Protein AF-A0A248VQ86-F1 (afdb_monomer_lite)

Secondary structure (DSSP, 8-state):
---------------SS------TT-----S-EEHHHHHHHHHGGGPPPHHHHHHHHHTT-EESPPEEETTEEEE-TT-EE--HHHHHHHTT----

Organism: NCBI:txid2026199

Sequence (96 aa):
MDAVDETRTKAPRERELSVPVLPESAKRRPKLIPIAVWAEETFGDYAPPVRTIRSWIRAGKIYPMPVKIGRSYYVKPDAEYVDPLVQRFRRSIGRY

pLDDT: mean 73.41, std 17.45, range [40.91, 92.62]

Foldseek 3Di:
DDDDDPPDDDDDDPPVPPPPPPPPPVPVQPQKDFQQVLQCVVVNPNRDDPVVSVVCLVVVQKPPRWDDDPPTTIDGSPIDGHDPVVVVVVVPPPDD

InterPro domains:
  IPR009061 Putative DNA-binding domain superfamily [SSF46955] (32-93)
  IPR012884 Excisionase-like [PF07825] (38-84)
  IPR038137 Excisionase-like superfamily [G3DSA:1.10.1660.20] (32-85)

Structure (mmCIF, N/CA/C/O backbone):
data_AF-A0A248VQ86-F1
#
_entry.id   AF-A0A248VQ86-F1
#
loop_
_atom_site.group_PDB
_atom_site.id
_atom_site.type_symbol
_atom_site.label_atom_id
_atom_site.label_alt_id
_atom_site.label_comp_id
_atom_site.label_asym_id
_atom_site.label_entity_id
_atom_site.label_seq_id
_atom_site.pdbx_PDB_ins_code
_atom_site.Cartn_x
_atom_site.Cartn_y
_atom_site.Cartn_z
_atom_site.occupancy
_atom_site.B_iso_or_equiv
_atom_site.auth_seq_id
_atom_site.auth_comp_id
_atom_site.auth_asym_id
_atom_site.auth_atom_id
_atom_site.pdbx_PDB_model_num
ATOM 1 N N . MET A 1 1 ? 49.916 -29.398 62.912 1.00 46.09 1 MET A N 1
ATOM 2 C CA . MET A 1 1 ? 49.164 -28.227 62.413 1.00 46.09 1 MET A CA 1
ATOM 3 C C . MET A 1 1 ? 48.116 -28.764 61.464 1.00 46.09 1 MET A C 1
ATOM 5 O O . MET A 1 1 ? 48.253 -28.688 60.251 1.00 46.09 1 MET A O 1
ATOM 9 N N . ASP A 1 2 ? 47.126 -29.409 62.067 1.00 40.91 2 ASP A N 1
ATOM 10 C CA . ASP A 1 2 ? 45.883 -29.824 61.443 1.00 40.91 2 ASP A CA 1
ATOM 11 C C . ASP A 1 2 ? 45.003 -28.593 61.247 1.00 40.91 2 ASP A C 1
ATOM 13 O O . ASP A 1 2 ? 44.843 -27.814 62.185 1.00 40.91 2 ASP A O 1
ATOM 17 N N . ALA A 1 3 ? 44.451 -28.428 60.048 1.00 52.56 3 ALA A N 1
ATOM 18 C CA . ALA A 1 3 ? 43.085 -27.963 59.816 1.00 52.56 3 ALA A CA 1
ATOM 19 C C . ALA A 1 3 ? 42.870 -27.818 58.307 1.00 52.56 3 ALA A C 1
ATOM 21 O O . ALA A 1 3 ? 43.310 -26.867 57.669 1.00 52.56 3 ALA A O 1
ATOM 22 N N . VAL A 1 4 ? 42.211 -28.839 57.772 1.00 57.19 4 VAL A N 1
ATOM 23 C CA . VAL A 1 4 ? 41.260 -28.796 56.662 1.00 57.19 4 VAL A CA 1
ATOM 24 C C . VAL A 1 4 ? 40.716 -27.391 56.350 1.00 57.19 4 VAL A C 1
ATOM 26 O O . VAL A 1 4 ? 40.104 -26.763 57.205 1.00 57.19 4 VAL A O 1
ATOM 29 N N . ASP A 1 5 ? 40.854 -26.933 55.105 1.00 43.97 5 ASP A N 1
ATOM 30 C CA . ASP A 1 5 ? 39.922 -25.949 54.544 1.00 43.97 5 ASP A CA 1
ATOM 31 C C . ASP A 1 5 ? 39.487 -26.409 53.153 1.00 43.97 5 ASP A C 1
ATOM 33 O O . ASP A 1 5 ? 40.055 -26.106 52.102 1.00 43.97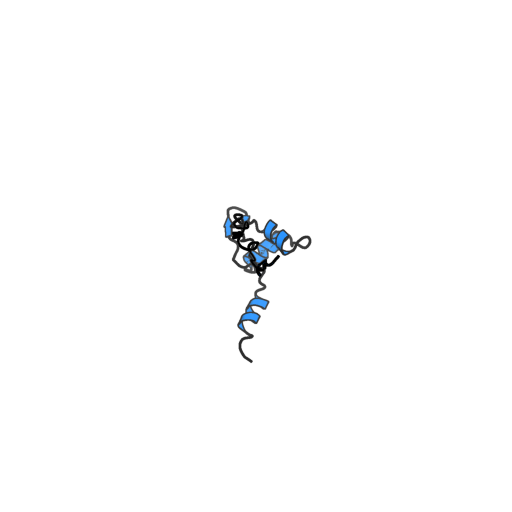 5 ASP A O 1
ATOM 37 N N . GLU A 1 6 ? 38.475 -27.265 53.204 1.00 55.16 6 GLU A N 1
ATOM 38 C CA . GLU A 1 6 ? 37.681 -27.731 52.088 1.00 55.16 6 GLU A CA 1
ATOM 39 C C . GLU A 1 6 ? 36.826 -26.568 51.572 1.00 55.16 6 GLU A C 1
ATOM 41 O O . GLU A 1 6 ? 35.671 -26.372 51.958 1.00 55.16 6 GLU A O 1
ATOM 46 N N . THR A 1 7 ? 37.387 -25.771 50.663 1.00 55.03 7 THR A N 1
ATOM 47 C CA . THR A 1 7 ? 36.629 -24.745 49.938 1.00 55.03 7 THR A CA 1
ATOM 48 C C . THR A 1 7 ? 35.841 -25.369 48.788 1.00 55.03 7 THR A C 1
ATOM 50 O O . THR A 1 7 ? 36.146 -25.253 47.607 1.00 55.03 7 THR A O 1
ATOM 53 N N . ARG A 1 8 ? 34.757 -26.036 49.185 1.00 46.97 8 ARG A N 1
ATOM 54 C CA . ARG A 1 8 ? 33.401 -25.826 48.665 1.00 46.97 8 ARG A CA 1
ATOM 55 C C . ARG A 1 8 ? 33.274 -25.580 47.151 1.00 46.97 8 ARG A C 1
ATOM 57 O O . ARG A 1 8 ? 33.214 -24.444 46.684 1.00 46.97 8 ARG A O 1
ATOM 64 N N . THR A 1 9 ? 33.003 -26.666 46.430 1.00 57.31 9 THR A N 1
ATOM 65 C CA . THR A 1 9 ? 32.142 -26.708 45.236 1.00 57.31 9 THR A CA 1
ATOM 66 C C . THR A 1 9 ? 31.056 -25.626 45.258 1.00 57.31 9 THR A C 1
ATOM 68 O O . THR A 1 9 ? 30.151 -25.673 46.098 1.00 57.31 9 THR A O 1
ATOM 71 N N . LYS A 1 10 ? 31.100 -24.684 44.301 1.00 52.44 10 LYS A N 1
ATOM 72 C CA . LYS A 1 10 ? 29.908 -23.951 43.841 1.00 52.44 10 LYS A CA 1
ATOM 73 C C . LYS A 1 10 ? 30.096 -23.238 42.488 1.00 52.44 10 LYS A C 1
ATOM 75 O O . LYS A 1 10 ? 30.120 -22.016 42.411 1.00 52.44 10 LYS A O 1
ATOM 80 N N . ALA A 1 11 ? 30.116 -23.995 41.396 1.00 54.88 11 ALA A N 1
ATOM 81 C CA . ALA A 1 11 ? 29.328 -23.577 40.228 1.00 54.88 11 ALA A CA 1
ATOM 82 C C . ALA A 1 11 ? 27.870 -24.044 40.454 1.00 54.88 11 ALA A C 1
ATOM 84 O O . ALA A 1 11 ? 27.664 -24.881 41.341 1.00 54.88 11 ALA A O 1
ATOM 85 N N . PRO A 1 12 ? 26.839 -23.615 39.701 1.00 55.25 12 PRO A N 1
ATOM 86 C CA . PRO A 1 12 ? 26.716 -22.549 38.690 1.00 55.25 12 PRO A CA 1
ATOM 87 C C . PRO A 1 12 ? 25.518 -21.617 39.007 1.00 55.25 12 PRO A C 1
ATOM 89 O O . PRO A 1 12 ? 24.621 -22.051 39.721 1.00 55.25 1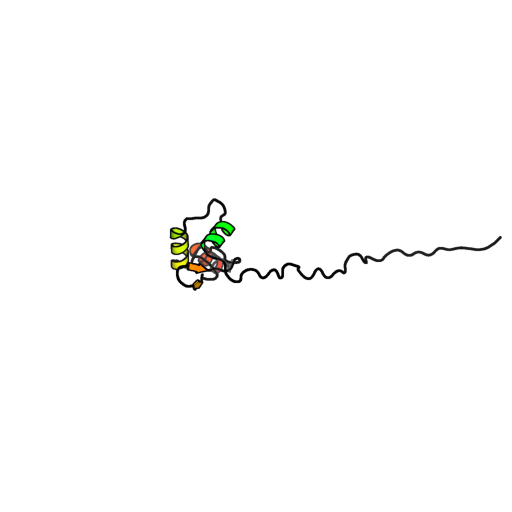2 PRO A O 1
ATOM 92 N N . ARG A 1 13 ? 25.411 -20.389 38.467 1.00 49.84 13 ARG A N 1
ATOM 93 C CA . ARG A 1 13 ? 24.092 -19.727 38.289 1.00 49.84 13 ARG A CA 1
ATOM 94 C C . ARG A 1 13 ? 24.102 -18.761 37.109 1.00 49.84 13 ARG A C 1
ATOM 96 O O . ARG A 1 13 ? 24.562 -17.631 37.226 1.00 49.84 13 ARG A O 1
ATOM 103 N N . GLU A 1 14 ? 23.515 -19.233 36.019 1.00 53.88 14 GLU A N 1
ATOM 104 C CA . GLU A 1 14 ? 23.047 -18.516 34.832 1.00 53.88 14 GLU A CA 1
ATOM 105 C C . GLU A 1 14 ? 22.074 -17.381 35.219 1.00 53.88 14 GLU A C 1
ATOM 107 O O . GLU A 1 14 ? 20.861 -17.474 35.054 1.00 53.88 14 GLU A O 1
ATOM 112 N N . ARG A 1 15 ? 22.586 -16.299 35.809 1.00 52.50 15 ARG A N 1
ATOM 113 C CA . ARG A 1 15 ? 21.811 -15.089 36.135 1.00 52.50 15 ARG A CA 1
ATOM 114 C C . ARG A 1 15 ? 22.069 -13.955 35.145 1.00 52.50 15 ARG A C 1
ATOM 116 O O . ARG A 1 15 ? 21.915 -12.793 35.493 1.00 52.50 15 ARG A O 1
ATOM 123 N N . GLU A 1 16 ? 22.435 -14.301 33.914 1.00 53.47 16 GLU A N 1
ATOM 124 C CA . GLU A 1 16 ? 22.516 -13.355 32.795 1.00 53.47 16 GLU A CA 1
ATOM 125 C C . GLU A 1 16 ? 21.289 -13.393 31.867 1.00 53.47 16 GLU A C 1
ATOM 127 O O . GLU A 1 16 ? 21.250 -12.687 30.868 1.00 53.47 16 GLU A O 1
ATOM 132 N N . LEU A 1 17 ? 20.244 -14.167 32.186 1.00 58.81 17 LEU A N 1
ATOM 133 C CA . LEU A 1 17 ? 19.076 -14.326 3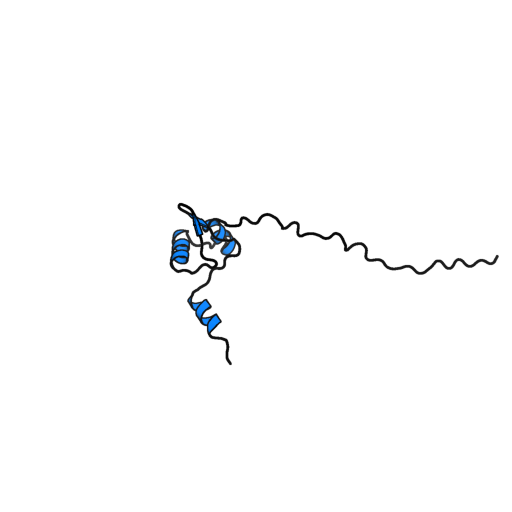1.307 1.00 58.81 17 LEU A CA 1
ATOM 134 C C . LEU A 1 17 ? 17.747 -14.101 32.038 1.00 58.81 17 LEU A C 1
ATOM 136 O O . LEU A 1 17 ? 16.862 -14.951 32.028 1.00 58.81 17 LEU A O 1
ATOM 140 N N . SER A 1 18 ? 17.577 -12.945 32.682 1.00 59.03 18 SER A N 1
ATOM 141 C CA . SER A 1 18 ? 16.238 -12.517 33.116 1.00 59.03 18 SER A CA 1
ATOM 142 C C . SER A 1 18 ? 16.069 -11.001 33.188 1.00 59.03 18 SER A C 1
ATOM 144 O O . SER A 1 18 ? 15.418 -10.490 34.099 1.00 59.03 18 SER A O 1
ATOM 146 N N . VAL A 1 19 ? 16.610 -10.261 32.220 1.00 60.41 19 VAL A N 1
ATOM 147 C CA . VAL A 1 19 ? 15.879 -9.062 31.804 1.00 60.41 19 VAL A CA 1
ATOM 148 C C . VAL A 1 19 ? 14.751 -9.601 30.929 1.00 60.41 19 VAL A C 1
ATOM 150 O O . VAL A 1 19 ? 15.054 -10.204 29.897 1.00 60.41 19 VAL A O 1
ATOM 153 N N . PRO A 1 20 ? 13.464 -9.470 31.299 1.00 58.75 20 PRO A N 1
ATOM 154 C CA . PRO A 1 20 ? 12.431 -9.605 30.297 1.00 58.75 20 PRO A CA 1
ATOM 155 C C . PRO A 1 20 ? 12.693 -8.455 29.330 1.00 58.75 20 PRO A C 1
ATOM 157 O O . PRO A 1 20 ? 12.319 -7.314 29.599 1.00 58.75 20 PRO A O 1
ATOM 160 N N . VAL A 1 21 ? 13.380 -8.736 28.220 1.00 58.06 21 VAL A N 1
ATOM 161 C CA . VAL A 1 21 ? 13.299 -7.901 27.027 1.00 58.06 21 VAL A CA 1
ATOM 162 C C . VAL A 1 21 ? 11.855 -8.064 26.568 1.00 58.06 21 VAL A C 1
ATOM 164 O O . VAL A 1 21 ? 11.530 -8.836 25.668 1.00 58.06 21 VAL A O 1
ATOM 167 N N . LEU A 1 22 ? 10.953 -7.374 27.275 1.00 52.25 22 LEU A N 1
ATOM 168 C CA . LEU A 1 22 ? 9.694 -6.919 26.730 1.00 52.25 22 LEU A CA 1
ATOM 169 C C . LEU A 1 22 ? 10.049 -6.428 25.335 1.00 52.25 22 LEU A C 1
ATOM 171 O O . LEU A 1 22 ? 11.043 -5.708 25.204 1.00 52.25 22 LEU A O 1
ATOM 175 N N . PRO A 1 23 ? 9.337 -6.855 24.285 1.00 57.84 23 PRO A N 1
ATOM 176 C CA . PRO A 1 23 ? 9.691 -6.399 22.966 1.00 57.84 23 PRO A CA 1
ATOM 177 C C . PRO A 1 23 ? 9.626 -4.870 22.995 1.00 57.84 23 PRO A C 1
ATOM 179 O O . PRO A 1 23 ? 8.544 -4.286 22.955 1.00 57.84 23 PRO A O 1
ATOM 182 N N . GLU A 1 24 ? 10.792 -4.222 22.936 1.00 53.72 24 GLU A N 1
ATOM 183 C CA . GLU A 1 24 ? 11.042 -2.801 22.619 1.00 53.72 24 GLU A CA 1
ATOM 184 C C . GLU A 1 24 ? 10.465 -2.423 21.223 1.00 53.72 24 GLU A C 1
ATOM 186 O O . GLU A 1 24 ? 10.737 -1.390 20.616 1.00 53.72 24 GLU A O 1
ATOM 191 N N . SER A 1 25 ? 9.659 -3.325 20.667 1.00 52.06 25 SER A N 1
ATOM 192 C CA . SER A 1 25 ? 8.993 -3.353 19.384 1.00 52.06 25 SER A CA 1
ATOM 193 C C . SER A 1 25 ? 7.468 -3.342 19.561 1.00 52.06 25 SER A C 1
ATOM 195 O O . SER A 1 25 ? 6.725 -3.721 18.665 1.00 52.06 25 SER A O 1
ATOM 197 N N . ALA A 1 26 ? 6.975 -2.818 20.686 1.00 53.34 26 ALA A N 1
ATOM 198 C CA . ALA A 1 26 ? 5.683 -2.133 20.721 1.00 53.34 26 ALA A CA 1
ATOM 199 C C . ALA A 1 26 ? 5.786 -0.712 20.123 1.00 53.34 26 ALA A C 1
ATOM 201 O O . ALA A 1 26 ? 4.929 0.140 20.372 1.00 53.34 26 ALA A O 1
ATOM 202 N N . LYS A 1 27 ? 6.827 -0.440 19.310 1.00 56.31 27 LYS A N 1
ATOM 203 C CA . LYS A 1 27 ? 6.822 0.644 18.324 1.00 56.31 27 LYS A CA 1
ATOM 204 C C . LYS A 1 27 ? 5.472 0.572 17.642 1.00 56.31 27 LYS A C 1
ATOM 206 O O . LYS A 1 27 ? 5.159 -0.437 17.014 1.00 56.31 27 LYS A O 1
ATOM 211 N N . ARG A 1 28 ? 4.656 1.603 17.855 1.00 60.81 28 ARG A N 1
ATOM 212 C CA . ARG A 1 28 ? 3.313 1.752 17.302 1.00 60.81 28 ARG A CA 1
ATOM 213 C C . ARG A 1 28 ? 3.443 1.685 15.787 1.00 60.81 28 ARG A C 1
ATOM 215 O O . ARG A 1 28 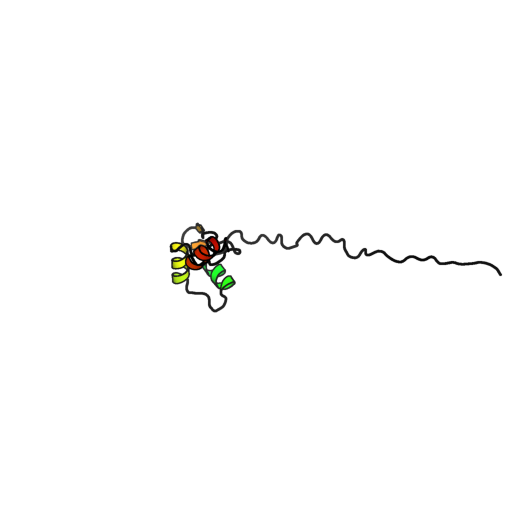? 3.588 2.721 15.145 1.00 60.81 28 ARG A O 1
ATOM 222 N N . ARG A 1 29 ? 3.478 0.475 15.221 1.00 60.19 29 ARG A N 1
ATOM 223 C CA . ARG A 1 29 ? 3.526 0.290 13.778 1.00 60.19 29 ARG A CA 1
ATOM 224 C C . ARG A 1 29 ? 2.322 1.062 13.261 1.00 60.19 29 ARG A C 1
ATOM 226 O O . ARG A 1 29 ? 1.225 0.855 13.799 1.00 60.19 29 ARG A O 1
ATOM 233 N N . PRO A 1 30 ? 2.520 2.025 12.346 1.00 62.72 30 PRO A N 1
ATOM 234 C CA . PRO A 1 30 ? 1.406 2.788 11.823 1.00 62.72 30 PRO A CA 1
ATOM 235 C C . PRO A 1 30 ? 0.366 1.776 11.365 1.00 62.72 30 PRO A C 1
ATOM 237 O O . PRO A 1 30 ? 0.666 0.862 10.598 1.00 62.72 30 PRO A O 1
ATOM 240 N N . LYS A 1 31 ? -0.844 1.886 11.924 1.00 75.12 31 LYS A N 1
ATOM 241 C CA . LYS A 1 31 ? -1.906 0.899 11.682 1.00 75.12 31 LYS A CA 1
ATOM 242 C C . LYS A 1 31 ? -2.190 0.764 10.184 1.00 75.12 31 LYS A C 1
ATOM 244 O O . LYS A 1 31 ? -2.691 -0.267 9.753 1.00 75.12 31 LYS A O 1
ATOM 249 N N . LEU A 1 32 ? -1.892 1.823 9.429 1.00 85.31 32 LEU A N 1
ATOM 250 C CA . LEU A 1 32 ? -2.095 1.970 8.003 1.00 85.31 32 LEU A CA 1
ATOM 251 C C . LEU A 1 32 ? -0.977 2.848 7.412 1.00 85.31 32 LEU A C 1
ATOM 253 O O . LEU A 1 32 ? -0.692 3.919 7.948 1.00 85.31 32 LEU A O 1
ATOM 257 N N . ILE A 1 33 ? -0.389 2.414 6.300 1.00 90.75 33 ILE A N 1
ATOM 258 C CA . ILE A 1 33 ? 0.586 3.145 5.484 1.00 90.75 33 ILE A CA 1
ATOM 259 C C . ILE A 1 33 ? -0.018 3.482 4.110 1.00 90.75 33 ILE A C 1
ATOM 261 O O . ILE A 1 33 ? -0.914 2.774 3.640 1.00 90.75 33 ILE A O 1
ATOM 265 N N . PRO A 1 34 ? 0.413 4.568 3.446 1.00 92.19 34 PRO A N 1
ATOM 266 C CA . PRO A 1 34 ? -0.022 4.861 2.084 1.00 92.19 34 PRO A CA 1
ATOM 267 C C . PRO A 1 34 ? 0.379 3.742 1.119 1.00 92.19 34 PRO A C 1
ATOM 269 O O . PRO A 1 34 ? 1.474 3.197 1.212 1.00 92.19 34 PRO A O 1
ATOM 272 N N . ILE A 1 35 ? -0.473 3.448 0.135 1.00 90.94 35 ILE A N 1
ATOM 273 C CA . ILE A 1 35 ? -0.223 2.348 -0.810 1.00 90.94 35 ILE A CA 1
ATOM 274 C C . ILE A 1 35 ? 1.058 2.523 -1.645 1.00 90.94 35 ILE A C 1
ATOM 276 O O . ILE A 1 35 ? 1.658 1.539 -2.057 1.00 90.94 35 ILE A O 1
ATOM 280 N N . ALA A 1 36 ? 1.466 3.769 -1.909 1.00 89.44 36 ALA A N 1
ATOM 281 C CA . ALA A 1 36 ? 2.708 4.053 -2.627 1.00 89.44 36 ALA A CA 1
ATOM 282 C C . ALA A 1 36 ? 3.923 3.615 -1.799 1.00 89.44 36 ALA A C 1
ATOM 284 O O . ALA A 1 36 ? 4.748 2.857 -2.289 1.00 89.44 36 ALA A O 1
ATOM 285 N N . VAL A 1 37 ? 3.938 3.989 -0.515 1.00 90.94 37 VAL A N 1
ATOM 286 C CA . VAL A 1 37 ? 4.983 3.599 0.439 1.00 90.94 37 VAL A CA 1
ATOM 287 C C . VAL A 1 37 ? 5.011 2.083 0.618 1.00 90.94 37 VAL A C 1
ATOM 289 O O . VAL A 1 37 ? 6.072 1.485 0.561 1.00 90.94 37 VAL A O 1
ATOM 292 N N . TRP A 1 38 ? 3.848 1.436 0.745 1.00 91.06 38 TRP A N 1
ATOM 293 C CA . TRP A 1 38 ? 3.781 -0.028 0.812 1.00 91.06 38 TRP A CA 1
ATOM 294 C C . TRP A 1 38 ? 4.398 -0.705 -0.418 1.00 91.06 38 TRP A C 1
ATOM 296 O O . TRP A 1 38 ? 5.084 -1.716 -0.292 1.00 91.06 38 TRP A O 1
ATOM 306 N N . ALA A 1 39 ? 4.156 -0.167 -1.615 1.00 90.12 39 ALA A N 1
ATOM 307 C CA . ALA A 1 39 ? 4.714 -0.740 -2.832 1.00 90.12 39 ALA A CA 1
ATOM 308 C C . ALA A 1 39 ? 6.236 -0.568 -2.897 1.00 90.12 39 ALA A C 1
ATOM 310 O O . ALA A 1 39 ? 6.921 -1.494 -3.319 1.00 90.12 39 ALA A O 1
ATOM 311 N N . GLU A 1 40 ? 6.758 0.568 -2.441 1.00 90.81 40 GLU A N 1
ATOM 312 C CA . GLU A 1 40 ? 8.200 0.791 -2.294 1.00 90.81 40 GLU A CA 1
ATOM 313 C C . GLU A 1 40 ? 8.808 -0.159 -1.251 1.00 90.81 40 GLU A C 1
ATOM 315 O O . GLU A 1 40 ? 9.828 -0.782 -1.518 1.00 90.81 40 GLU A O 1
ATOM 320 N N . GLU A 1 41 ? 8.154 -0.369 -0.105 1.00 89.31 41 GLU A N 1
ATOM 321 C CA . GLU A 1 41 ? 8.615 -1.324 0.916 1.00 89.31 41 GLU A CA 1
ATOM 322 C C . GLU A 1 41 ? 8.585 -2.780 0.422 1.00 89.31 41 GLU A C 1
ATOM 324 O O . GLU A 1 41 ? 9.450 -3.576 0.783 1.00 89.31 41 GLU A O 1
ATOM 329 N N . THR A 1 42 ? 7.601 -3.138 -0.408 1.00 87.56 42 THR A N 1
ATOM 330 C CA . THR A 1 42 ? 7.401 -4.521 -0.878 1.00 87.56 42 THR A CA 1
ATOM 331 C C . THR A 1 42 ? 8.275 -4.865 -2.085 1.00 87.56 42 THR A C 1
ATOM 333 O O . THR A 1 42 ? 8.802 -5.972 -2.170 1.00 87.56 42 THR A O 1
ATOM 336 N N . PHE A 1 43 ? 8.400 -3.945 -3.045 1.00 87.06 43 PHE A N 1
ATOM 337 C CA . PHE A 1 43 ? 9.049 -4.190 -4.339 1.00 87.06 43 PHE A CA 1
ATOM 338 C C . PHE A 1 43 ? 10.368 -3.419 -4.518 1.00 87.06 43 PHE A C 1
ATOM 340 O O . PHE A 1 43 ? 11.082 -3.664 -5.493 1.00 87.06 43 PHE A O 1
ATOM 347 N N . GLY A 1 44 ? 10.706 -2.508 -3.600 1.00 88.31 44 GLY A N 1
ATOM 348 C CA . GLY A 1 44 ? 11.917 -1.691 -3.663 1.00 88.31 44 GLY A CA 1
ATOM 349 C C . GLY A 1 44 ? 11.967 -0.818 -4.917 1.00 88.31 44 GLY A C 1
ATOM 350 O O . GLY A 1 44 ? 10.959 -0.261 -5.351 1.00 88.31 44 GLY A O 1
ATOM 351 N N . ASP A 1 45 ? 13.142 -0.760 -5.544 1.00 88.31 45 ASP A N 1
ATOM 352 C CA . ASP A 1 45 ? 13.394 0.022 -6.765 1.00 88.31 45 ASP A CA 1
ATOM 353 C C . ASP A 1 45 ? 12.569 -0.441 -7.978 1.00 88.31 45 ASP A C 1
ATOM 355 O O . ASP A 1 45 ? 12.405 0.294 -8.951 1.00 88.31 45 ASP A O 1
ATOM 359 N N . TYR A 1 46 ? 12.011 -1.653 -7.921 1.00 86.38 46 TYR A N 1
ATOM 360 C CA . TYR A 1 46 ? 11.147 -2.213 -8.960 1.00 86.38 46 TYR A CA 1
ATOM 361 C C . TYR A 1 46 ? 9.660 -1.977 -8.672 1.00 86.38 46 TYR A C 1
ATOM 363 O O . TYR A 1 46 ? 8.794 -2.651 -9.242 1.00 86.38 46 TYR A O 1
ATOM 371 N N . ALA A 1 47 ? 9.344 -1.027 -7.787 1.00 86.38 47 ALA A N 1
ATOM 372 C CA . ALA A 1 47 ? 7.974 -0.674 -7.470 1.00 86.38 47 ALA A CA 1
ATOM 373 C C . ALA A 1 47 ? 7.209 -0.219 -8.728 1.00 86.38 47 ALA A C 1
ATOM 375 O O . ALA A 1 47 ? 7.628 0.697 -9.443 1.00 86.38 47 ALA A O 1
ATOM 376 N N . PRO A 1 48 ? 6.051 -0.836 -9.021 1.00 87.69 48 PRO A N 1
ATOM 377 C CA . PRO A 1 48 ? 5.241 -0.440 -10.158 1.00 87.69 48 PRO A CA 1
ATOM 378 C C . PRO A 1 48 ? 4.649 0.962 -9.946 1.00 87.69 48 PRO A C 1
ATOM 380 O O . PRO A 1 48 ? 4.390 1.378 -8.815 1.00 87.69 48 PRO A O 1
ATOM 383 N N . PRO A 1 49 ? 4.323 1.690 -11.027 1.00 89.62 49 PRO A N 1
ATOM 384 C CA . PRO A 1 49 ? 3.742 3.019 -10.906 1.00 89.62 49 PRO A CA 1
ATOM 385 C C . PRO A 1 49 ? 2.375 2.978 -10.208 1.00 89.62 49 PRO A C 1
ATOM 387 O O . PRO A 1 49 ? 1.591 2.035 -10.360 1.00 89.62 49 PRO A O 1
ATOM 390 N N . VAL A 1 50 ? 2.023 4.070 -9.519 1.00 88.69 50 VAL A N 1
ATOM 391 C CA . VAL A 1 50 ? 0.778 4.211 -8.730 1.00 88.69 50 VAL A CA 1
ATOM 392 C C . VAL A 1 50 ? -0.484 3.840 -9.521 1.00 88.69 50 VAL A C 1
ATOM 394 O O . VAL A 1 50 ? -1.448 3.309 -8.964 1.00 88.69 50 VAL A O 1
ATOM 397 N N . ARG A 1 51 ? -0.500 4.083 -10.838 1.00 91.00 51 ARG A N 1
ATOM 398 C CA . ARG A 1 51 ? -1.615 3.703 -11.720 1.00 91.00 51 ARG A CA 1
ATOM 399 C C . ARG A 1 51 ? -1.837 2.185 -11.756 1.00 91.00 51 ARG A C 1
ATOM 401 O O . ARG A 1 51 ? -2.989 1.750 -11.689 1.00 91.00 51 ARG A O 1
ATOM 408 N N . THR A 1 52 ? -0.762 1.405 -11.827 1.00 91.44 52 THR A N 1
ATOM 409 C CA . THR A 1 52 ? -0.791 -0.065 -11.815 1.00 91.44 52 THR A CA 1
ATOM 410 C C . THR A 1 52 ? -1.266 -0.573 -10.465 1.00 91.44 52 THR A C 1
ATOM 412 O O . THR A 1 52 ? -2.203 -1.366 -10.402 1.00 91.44 52 THR A O 1
ATOM 415 N N . ILE A 1 53 ? -0.728 -0.011 -9.383 1.00 90.19 53 ILE A N 1
ATOM 416 C CA . ILE A 1 53 ? -1.133 -0.346 -8.016 1.00 90.19 53 ILE A CA 1
ATOM 417 C C . ILE A 1 53 ? -2.639 -0.101 -7.825 1.00 90.19 53 ILE A C 1
ATOM 419 O O . ILE A 1 53 ? -3.368 -0.979 -7.373 1.00 90.19 53 ILE A O 1
ATOM 423 N N . ARG A 1 54 ? -3.169 1.046 -8.272 1.00 90.00 54 ARG A N 1
ATOM 424 C CA . ARG A 1 54 ? -4.621 1.326 -8.244 1.00 90.00 54 ARG A CA 1
ATOM 425 C C . ARG A 1 54 ? -5.445 0.340 -9.075 1.00 90.00 54 ARG A C 1
ATOM 427 O O . ARG A 1 54 ? -6.628 0.145 -8.791 1.00 90.00 54 ARG A O 1
ATOM 434 N N . SER A 1 55 ? -4.871 -0.239 -10.126 1.00 91.25 55 SER A N 1
ATOM 435 C CA . SER A 1 55 ? -5.507 -1.321 -10.881 1.00 91.25 55 SER A CA 1
ATOM 436 C C . SER A 1 55 ? -5.576 -2.608 -10.060 1.00 91.25 55 SER A C 1
ATOM 438 O O . SER A 1 55 ? -6.610 -3.266 -10.070 1.00 91.25 55 SER A O 1
ATOM 440 N N . TRP A 1 56 ? -4.531 -2.934 -9.298 1.00 90.94 56 TRP A N 1
ATOM 441 C CA . TRP A 1 56 ? -4.509 -4.085 -8.389 1.00 90.94 56 TRP A CA 1
ATOM 442 C C . TRP A 1 56 ? -5.521 -3.969 -7.256 1.00 90.94 56 TRP A C 1
ATOM 444 O O . TRP A 1 56 ? -6.194 -4.950 -6.962 1.00 90.94 56 TRP A O 1
ATOM 454 N N . ILE A 1 57 ? -5.701 -2.771 -6.689 1.00 89.50 57 ILE A N 1
ATOM 455 C CA . ILE A 1 57 ? -6.754 -2.515 -5.692 1.00 89.50 57 ILE A CA 1
ATOM 456 C C . ILE A 1 57 ? -8.132 -2.816 -6.287 1.00 89.50 57 ILE A C 1
ATOM 458 O O . ILE A 1 57 ? -8.915 -3.551 -5.696 1.00 89.50 57 ILE A O 1
ATOM 462 N N . ARG A 1 58 ? -8.417 -2.285 -7.485 1.00 88.19 58 ARG A N 1
ATOM 463 C CA . ARG A 1 58 ? -9.694 -2.521 -8.182 1.00 88.19 58 ARG A CA 1
ATOM 464 C C . ARG A 1 58 ? -9.894 -3.987 -8.568 1.00 88.19 58 ARG A C 1
ATOM 466 O O . ARG A 1 58 ? -11.024 -4.452 -8.578 1.00 88.19 58 ARG A O 1
ATOM 473 N N . ALA A 1 59 ? -8.809 -4.692 -8.873 1.00 87.69 59 ALA A N 1
ATOM 474 C CA . ALA A 1 59 ? -8.814 -6.115 -9.190 1.00 87.69 59 ALA A CA 1
ATOM 475 C C . ALA A 1 59 ? -8.773 -7.026 -7.946 1.00 87.69 59 ALA A C 1
ATOM 477 O O . ALA A 1 59 ? -8.784 -8.242 -8.104 1.00 87.69 59 ALA A O 1
ATOM 478 N N . GLY A 1 60 ? -8.701 -6.471 -6.729 1.00 87.25 60 GLY A N 1
ATOM 479 C CA . GLY A 1 60 ? -8.658 -7.248 -5.487 1.00 87.25 60 GLY A CA 1
ATOM 480 C C . GLY A 1 60 ? -7.370 -8.054 -5.279 1.00 87.25 60 GLY A C 1
ATOM 481 O O . GLY A 1 60 ? -7.400 -9.066 -4.589 1.00 87.25 60 GLY A O 1
ATOM 482 N N . LYS A 1 61 ? -6.240 -7.631 -5.864 1.00 88.00 61 LYS A N 1
ATOM 483 C CA . LYS A 1 61 ? -4.954 -8.356 -5.800 1.00 88.00 61 LYS A CA 1
ATOM 484 C C . LYS A 1 61 ? -4.089 -8.037 -4.569 1.00 88.00 61 LYS A C 1
ATOM 486 O O . LYS A 1 61 ? -2.910 -8.365 -4.540 1.00 88.00 61 LYS A O 1
ATOM 491 N N . ILE A 1 62 ? -4.627 -7.331 -3.579 1.00 89.94 62 ILE A N 1
ATOM 492 C CA . ILE A 1 62 ? -3.892 -6.925 -2.371 1.00 89.94 62 ILE A CA 1
ATOM 493 C C . ILE A 1 62 ? -4.726 -7.326 -1.161 1.00 89.94 62 ILE A C 1
ATOM 495 O O . ILE A 1 62 ? -5.906 -6.967 -1.088 1.00 89.94 62 ILE A O 1
ATOM 499 N N . TYR A 1 63 ? -4.119 -8.065 -0.232 1.00 87.31 63 TYR A N 1
ATOM 500 C CA . TYR A 1 63 ? -4.780 -8.556 0.971 1.00 87.31 63 TYR A CA 1
ATOM 501 C C . TYR A 1 63 ? -3.971 -8.213 2.234 1.00 87.31 63 TYR A C 1
ATOM 503 O O . TYR A 1 63 ? -2.785 -8.523 2.274 1.00 87.31 63 TYR A O 1
ATOM 511 N N . PRO A 1 64 ? -4.582 -7.637 3.288 1.00 88.19 64 PRO A N 1
ATOM 512 C CA . PRO A 1 64 ? -5.983 -7.219 3.389 1.00 88.19 64 PRO A CA 1
ATOM 513 C C . PRO A 1 64 ? -6.331 -6.056 2.446 1.00 88.19 64 PRO A C 1
ATOM 515 O O . PRO A 1 64 ? -5.465 -5.281 2.043 1.00 88.19 64 PRO A O 1
ATOM 518 N N . MET A 1 65 ? -7.616 -5.944 2.086 1.00 87.00 65 MET A N 1
ATOM 519 C CA . MET A 1 65 ? -8.062 -4.972 1.086 1.00 87.00 65 MET A CA 1
ATOM 520 C C . MET A 1 65 ? -7.765 -3.529 1.541 1.00 87.00 65 MET A C 1
ATOM 522 O O . MET A 1 65 ? -8.117 -3.169 2.669 1.00 87.00 65 MET A O 1
ATOM 526 N N . PRO A 1 66 ? -7.150 -2.687 0.689 1.00 91.00 66 PRO A N 1
ATOM 527 C CA . PRO A 1 66 ? -6.817 -1.316 1.060 1.00 91.00 66 PRO A CA 1
ATOM 528 C C . PRO A 1 66 ? -8.050 -0.471 1.386 1.00 91.00 66 PRO A C 1
ATOM 530 O O . PRO A 1 66 ? -9.060 -0.506 0.681 1.00 91.00 66 PRO A O 1
ATOM 533 N N . VAL A 1 67 ? -7.938 0.353 2.425 1.00 91.19 67 VAL A N 1
ATOM 534 C CA . VAL A 1 67 ? -8.975 1.293 2.855 1.00 91.19 67 VAL A CA 1
ATOM 535 C C . VAL A 1 67 ? -8.781 2.617 2.121 1.00 91.19 67 VAL A C 1
ATOM 537 O O . VAL A 1 67 ? -7.696 3.202 2.126 1.00 91.19 67 VAL A O 1
ATOM 540 N N . LYS A 1 68 ? -9.840 3.116 1.482 1.00 92.62 68 LYS A N 1
ATOM 541 C CA . LYS A 1 68 ? -9.826 4.432 0.836 1.00 92.62 68 LYS A CA 1
ATOM 542 C C . LYS A 1 68 ? -10.107 5.518 1.874 1.00 92.62 68 LYS A C 1
ATOM 544 O O . LYS A 1 68 ? -11.195 5.553 2.440 1.00 92.62 68 LYS A O 1
ATOM 549 N N . ILE A 1 69 ? -9.153 6.424 2.082 1.00 92.19 69 ILE A N 1
ATOM 550 C CA . ILE A 1 69 ? -9.297 7.581 2.975 1.00 92.19 69 ILE A CA 1
ATOM 551 C C . ILE A 1 69 ? -9.041 8.840 2.139 1.00 92.19 69 ILE A C 1
ATOM 553 O O . ILE A 1 69 ? -7.934 9.085 1.652 1.00 92.19 69 ILE A O 1
ATOM 557 N N . GLY A 1 70 ? -10.097 9.623 1.905 1.00 91.38 70 GLY A N 1
ATOM 558 C CA . GLY A 1 70 ? -10.054 10.789 1.021 1.00 91.38 70 GLY A CA 1
ATOM 559 C C . GLY A 1 70 ? -9.682 10.423 -0.424 1.00 91.38 70 GLY A C 1
ATOM 560 O O . GLY A 1 70 ? -10.392 9.671 -1.098 1.00 91.38 70 GLY A O 1
ATOM 561 N N . ARG A 1 71 ? -8.563 10.975 -0.914 1.00 87.81 71 ARG A N 1
ATOM 562 C CA . ARG A 1 71 ? -8.037 10.749 -2.277 1.00 87.81 71 ARG A CA 1
ATOM 563 C C . ARG A 1 71 ? -6.996 9.626 -2.366 1.00 87.81 71 ARG A C 1
ATOM 565 O O . ARG A 1 71 ? -6.570 9.293 -3.475 1.00 87.81 71 ARG A O 1
ATOM 572 N N . SER A 1 72 ? -6.614 9.038 -1.236 1.00 89.56 72 SER A N 1
ATOM 573 C CA . SER A 1 72 ? -5.520 8.070 -1.147 1.00 89.56 72 SER A CA 1
ATOM 574 C C . SER A 1 72 ? -6.001 6.723 -0.620 1.00 89.56 72 SER A C 1
ATOM 576 O O . SER A 1 72 ? -7.021 6.619 0.062 1.00 89.56 72 SER A O 1
ATOM 578 N N . TYR A 1 73 ? -5.259 5.677 -0.969 1.00 92.06 73 TYR A N 1
ATOM 579 C CA . TYR A 1 73 ? -5.470 4.340 -0.431 1.00 92.06 73 TYR A CA 1
ATOM 580 C C . TYR A 1 73 ? -4.422 4.061 0.623 1.00 92.06 73 TYR A C 1
ATOM 582 O O . TYR A 1 73 ? -3.245 4.386 0.442 1.00 92.06 73 TYR A O 1
ATOM 590 N N . TYR A 1 74 ? -4.877 3.436 1.692 1.00 91.38 74 TYR A N 1
ATOM 591 C CA . TYR A 1 74 ? -4.051 3.042 2.804 1.00 91.38 74 TYR A CA 1
ATOM 592 C C . TYR A 1 74 ? -4.181 1.548 3.011 1.00 91.38 74 TYR A C 1
ATOM 594 O O . TYR A 1 74 ? -5.265 0.975 2.901 1.00 91.38 74 TYR A O 1
ATOM 602 N N . VAL A 1 75 ? -3.061 0.920 3.304 1.00 91.94 75 VAL A N 1
ATOM 603 C CA . VAL A 1 75 ? -2.966 -0.514 3.505 1.00 91.94 75 VAL A CA 1
ATOM 604 C C . VAL A 1 75 ? -2.185 -0.760 4.779 1.00 91.94 75 VAL A C 1
ATOM 606 O O . VAL A 1 75 ? -1.443 0.105 5.239 1.00 91.94 75 VAL A O 1
ATOM 609 N N . LYS A 1 76 ? -2.375 -1.913 5.398 1.00 89.56 76 LYS A N 1
ATOM 610 C CA . LYS A 1 76 ? -1.498 -2.285 6.494 1.00 89.56 76 LYS A CA 1
ATOM 611 C C . LYS A 1 76 ? -0.103 -2.647 5.951 1.00 89.56 76 LYS A C 1
ATOM 613 O O . LYS A 1 76 ? -0.015 -3.162 4.839 1.00 89.56 76 LYS A O 1
ATOM 618 N N . PRO A 1 77 ? 0.972 -2.411 6.718 1.00 86.38 77 PRO A N 1
ATOM 619 C CA . PRO A 1 77 ? 2.327 -2.784 6.302 1.00 86.38 77 PRO A CA 1
ATOM 620 C C . PRO A 1 77 ? 2.533 -4.303 6.187 1.00 86.38 77 PRO A C 1
ATOM 622 O O . PRO A 1 77 ? 3.455 -4.745 5.521 1.00 86.38 77 PRO A O 1
ATOM 625 N N . ASP A 1 78 ? 1.678 -5.110 6.820 1.00 85.19 78 ASP A N 1
ATOM 626 C CA . ASP A 1 78 ? 1.676 -6.576 6.735 1.00 85.19 78 ASP A CA 1
ATOM 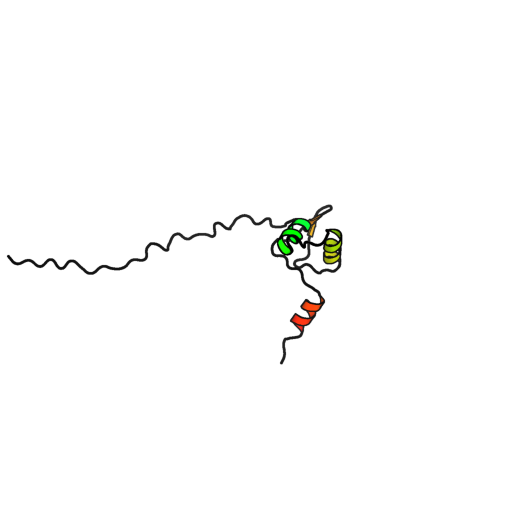627 C C . ASP A 1 78 ? 0.866 -7.112 5.538 1.00 85.19 78 ASP A C 1
ATOM 629 O O . ASP A 1 78 ? 0.555 -8.300 5.489 1.00 85.19 78 ASP A O 1
ATOM 633 N N . ALA A 1 79 ? 0.476 -6.252 4.593 1.00 88.25 79 ALA A N 1
ATOM 634 C CA . ALA A 1 79 ? -0.287 -6.676 3.431 1.00 88.25 79 ALA A CA 1
ATOM 635 C C . ALA A 1 79 ? 0.575 -7.348 2.366 1.00 88.25 79 ALA A C 1
ATOM 637 O O . ALA A 1 79 ? 1.684 -6.913 2.063 1.00 88.25 79 ALA A O 1
ATOM 638 N N . GLU A 1 80 ? -0.003 -8.363 1.735 1.00 87.56 80 GLU A N 1
ATOM 639 C CA . GLU A 1 80 ? 0.622 -9.156 0.687 1.00 87.56 80 GLU A CA 1
ATOM 640 C C . GLU A 1 80 ? -0.076 -8.929 -0.659 1.00 87.56 80 GLU A C 1
ATOM 642 O O . GLU A 1 80 ? -1.301 -8.768 -0.750 1.00 87.56 80 GLU A O 1
ATOM 647 N N . TYR A 1 81 ? 0.716 -8.951 -1.732 1.00 87.19 81 TYR A N 1
ATOM 648 C CA . TYR A 1 81 ? 0.191 -9.036 -3.089 1.00 87.19 81 TYR A CA 1
ATOM 649 C C . TYR A 1 81 ? -0.235 -10.478 -3.374 1.00 87.19 81 TYR A C 1
ATOM 651 O O . TYR A 1 81 ? 0.578 -11.402 -3.352 1.00 87.19 81 TYR A O 1
ATOM 659 N N . VAL A 1 82 ? -1.518 -10.668 -3.659 1.00 84.19 82 VAL A N 1
ATOM 660 C CA . VAL A 1 82 ? -2.105 -11.975 -3.938 1.00 84.19 82 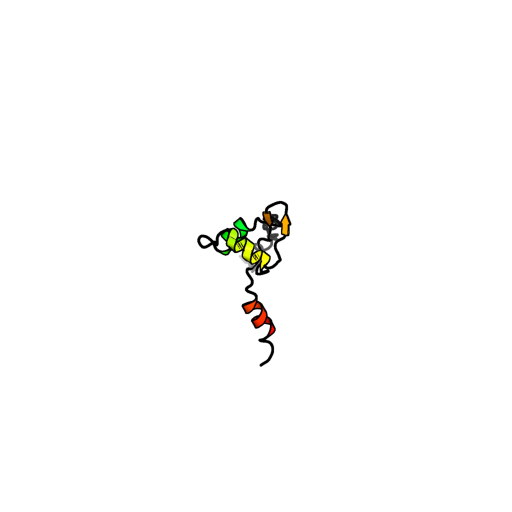VAL A CA 1
ATOM 661 C C . VAL A 1 82 ? -2.574 -11.995 -5.380 1.00 84.19 82 VAL A C 1
ATOM 663 O O . VAL A 1 82 ? -3.498 -11.271 -5.753 1.00 84.19 82 VAL A O 1
ATOM 666 N N . ASP A 1 83 ? -1.977 -12.859 -6.201 1.00 77.00 83 ASP A N 1
ATOM 667 C CA . ASP A 1 83 ? -2.547 -13.111 -7.517 1.00 77.00 83 ASP A CA 1
ATOM 668 C C . ASP A 1 83 ? -3.765 -14.050 -7.387 1.00 77.00 83 ASP A C 1
ATOM 670 O O . ASP A 1 83 ? -3.638 -15.148 -6.826 1.00 77.00 83 ASP A O 1
ATOM 674 N N . PRO A 1 84 ? -4.950 -13.664 -7.895 1.00 63.00 84 PRO A N 1
ATOM 675 C CA . PRO A 1 84 ? -6.153 -14.490 -7.824 1.00 63.00 84 PRO A CA 1
ATOM 676 C C . PRO A 1 84 ? -5.984 -15.867 -8.486 1.00 63.00 84 PRO A C 1
ATOM 678 O O . PRO A 1 84 ? -6.640 -16.825 -8.067 1.00 63.00 84 PRO A O 1
ATOM 681 N N . LEU A 1 85 ? -5.079 -16.012 -9.462 1.00 59.81 85 LEU A N 1
ATOM 682 C CA . LEU A 1 85 ? -4.769 -17.312 -10.068 1.00 59.81 85 LEU A CA 1
ATOM 683 C C . LEU A 1 85 ? -4.028 -18.238 -9.088 1.00 59.81 85 LEU A C 1
ATOM 685 O O . LEU A 1 85 ? -4.364 -19.418 -8.978 1.00 59.81 85 LEU A O 1
ATOM 689 N N . VAL A 1 86 ? -3.086 -17.696 -8.310 1.00 56.69 86 VAL A N 1
ATOM 690 C CA . VAL A 1 86 ? -2.332 -18.441 -7.283 1.00 56.69 86 VAL A CA 1
ATOM 691 C C . VAL A 1 86 ? -3.229 -18.790 -6.092 1.00 56.69 86 VAL A C 1
ATOM 693 O O . VAL A 1 86 ? -3.146 -19.889 -5.536 1.00 56.69 86 VAL A O 1
ATOM 696 N N . GLN A 1 87 ? -4.149 -17.895 -5.721 1.00 55.81 87 GLN A N 1
ATOM 697 C CA . GLN A 1 87 ? -5.088 -18.141 -4.625 1.00 55.81 87 GLN A CA 1
ATOM 698 C C . GLN A 1 87 ? -6.064 -19.290 -4.944 1.00 55.81 87 GLN A C 1
ATOM 700 O O . GLN A 1 87 ? -6.389 -20.090 -4.062 1.00 55.81 87 GLN A O 1
ATOM 705 N N . ARG A 1 88 ? -6.479 -19.435 -6.212 1.00 53.72 88 ARG A N 1
ATOM 706 C CA . ARG A 1 88 ? -7.318 -20.557 -6.673 1.00 53.72 88 ARG A CA 1
ATOM 707 C C . ARG A 1 88 ? -6.586 -21.902 -6.595 1.00 53.72 88 ARG A C 1
ATOM 709 O O . ARG A 1 88 ? -7.210 -22.921 -6.295 1.00 53.72 88 ARG A O 1
ATOM 716 N N . PHE A 1 89 ? -5.269 -21.890 -6.800 1.00 51.38 89 PHE A N 1
ATOM 717 C CA . PHE A 1 89 ? -4.421 -23.075 -6.687 1.00 51.38 89 PHE A CA 1
ATOM 718 C C . PHE A 1 89 ? -4.283 -23.537 -5.229 1.00 51.38 89 PHE A C 1
ATOM 720 O O . PHE A 1 89 ? -4.507 -24.711 -4.947 1.00 51.38 89 PHE A O 1
ATOM 727 N N . ARG A 1 90 ? -4.078 -22.617 -4.269 1.00 53.88 90 ARG A N 1
ATOM 728 C CA . ARG A 1 90 ? -4.022 -22.947 -2.824 1.00 53.88 90 ARG A CA 1
ATOM 729 C C . ARG A 1 90 ? -5.277 -23.660 -2.304 1.00 53.88 90 ARG A C 1
ATOM 731 O O . ARG A 1 90 ? -5.182 -24.452 -1.375 1.00 53.88 90 ARG A O 1
ATOM 738 N N . ARG A 1 91 ? -6.446 -23.409 -2.904 1.00 57.66 91 ARG A N 1
ATOM 739 C CA . ARG A 1 91 ? -7.707 -24.076 -2.533 1.00 57.66 91 ARG A CA 1
ATOM 740 C C . ARG A 1 91 ? -7.880 -25.473 -3.140 1.00 57.66 91 ARG A C 1
ATOM 742 O O . ARG A 1 91 ? -8.778 -26.186 -2.709 1.00 57.66 91 ARG A O 1
ATOM 749 N N . SER A 1 92 ? -7.053 -25.849 -4.119 1.00 55.91 92 SER A N 1
ATOM 750 C CA . SER A 1 92 ? -7.224 -27.078 -4.909 1.00 55.91 92 SER A CA 1
ATOM 751 C C . SER A 1 92 ? -6.170 -28.162 -4.645 1.00 55.91 92 SER A C 1
ATOM 753 O O . SER A 1 92 ? -6.385 -29.296 -5.053 1.00 55.91 92 SER A O 1
ATOM 755 N N . ILE A 1 93 ? -5.071 -27.881 -3.934 1.00 58.50 93 ILE A N 1
ATOM 756 C CA . ILE A 1 93 ? -4.035 -28.889 -3.608 1.00 58.50 93 ILE A CA 1
ATOM 757 C C . ILE A 1 93 ? -4.259 -29.469 -2.204 1.00 58.50 93 ILE A C 1
ATOM 759 O O . ILE A 1 93 ? -3.388 -29.460 -1.340 1.00 58.50 93 ILE A O 1
ATOM 763 N N . GLY A 1 94 ? -5.481 -29.928 -1.959 1.00 58.22 94 GLY A N 1
ATOM 764 C CA . GLY A 1 94 ? -5.890 -30.567 -0.713 1.00 58.22 94 GLY A CA 1
ATOM 765 C C . GLY A 1 94 ? -6.606 -31.881 -0.983 1.00 58.22 94 GLY A C 1
ATOM 766 O O . GLY A 1 94 ? -7.739 -32.039 -0.538 1.00 58.22 94 GLY A O 1
ATOM 767 N N . ARG A 1 95 ? -5.986 -32.760 -1.781 1.00 48.84 95 ARG A N 1
ATOM 768 C CA . ARG A 1 95 ? -6.224 -34.214 -1.874 1.00 48.84 95 ARG A CA 1
ATOM 769 C C . ARG A 1 95 ? -5.388 -34.785 -3.024 1.00 48.84 95 ARG A C 1
ATOM 771 O O . ARG A 1 95 ? -5.798 -34.649 -4.170 1.00 48.84 95 ARG A O 1
ATOM 778 N N . TYR A 1 96 ? -4.249 -35.385 -2.699 1.00 42.25 96 TYR A N 1
ATOM 779 C CA . TYR A 1 96 ? -3.777 -36.677 -3.209 1.00 42.25 96 TYR A CA 1
ATOM 780 C C . TYR A 1 96 ? -2.796 -37.239 -2.184 1.00 42.25 96 TYR A C 1
ATOM 782 O O . TYR A 1 96 ? -2.015 -36.426 -1.639 1.00 42.25 96 TYR A O 1
#

Radius of gyration: 27.42 Å; chains: 1; bounding box: 59×48×74 Å